Protein AF-A0A966HC58-F1 (afdb_monomer)

Mean predicted aligned error: 9.32 Å

Radius of gyration: 22.85 Å; Cα contacts (8 Å, |Δi|>4): 105; chains: 1; bounding box: 35×66×52 Å

Foldseek 3Di:
DVVVVVVVVVVVCVVPPDPPPPPVCDDVVVVVLLVVLVVQLVVCVVVVVLVSNLVSLVVNCVVPVLPLVSLQSVLVSCVVVVVNVSSLVSLVSSCVSPNDPSSQQSNLVSCVVVVVPVSNVVD

Nearest PDB structures (foldseek):
  6vfh-assembly1_A  TM=8.837E-01  e=3.277E-05  synthetic construct
  6v8e-assembly1_A  TM=9.433E-01  e=5.833E-05  synthetic construct
  6v8e-assembly2_F  TM=8.982E-01  e=4.984E-05  synthetic construct
  3upv-assembly1_A  TM=9.125E-01  e=1.353E-03  Saccharomyces cerevisiae S288C
  5wrw-assembly2_D  TM=8.892E-01  e=5.867E-03  Homo sapiens

Secondary structure (DSSP, 8-state):
-HHHHHHHHHHHHHHS-----------HHHHHHHHHHHHHHHHHHHTT-HHHHHHHHHHHHHH-TT-HHHHHHHHHHHHHTT-HHHHHHHHHHHHHHS--HHHHHHHHHHHHHTT-HHHHTT-

Solvent-accessible surface area (backbone atoms only — not comparable to full-atom values): 6657 Å² total; per-residue (Å²): 121,72,69,61,55,52,53,52,51,52,51,49,51,56,75,67,56,68,76,79,76,76,66,84,75,66,55,65,73,56,51,57,48,49,54,52,32,52,52,47,30,56,54,18,63,78,66,70,37,57,73,60,21,49,54,32,38,56,48,49,38,71,76,39,77,73,45,29,67,46,30,38,51,49,13,55,54,28,43,76,69,65,39,51,68,64,11,42,54,24,20,53,52,11,36,73,66,48,77,44,72,66,36,38,47,52,44,16,51,50,25,49,75,73,66,42,51,74,58,23,76,74,72

Structure (mmCIF, N/CA/C/O backbone):
data_AF-A0A966HC58-F1
#
_entry.id   AF-A0A966HC58-F1
#
loop_
_atom_site.group_PDB
_atom_site.id
_atom_site.type_symbol
_atom_site.label_atom_id
_atom_site.label_alt_id
_atom_site.label_comp_id
_atom_site.label_asym_id
_atom_site.label_entity_id
_atom_site.label_seq_id
_atom_site.pdbx_PDB_ins_code
_atom_site.Cartn_x
_atom_site.Cartn_y
_atom_site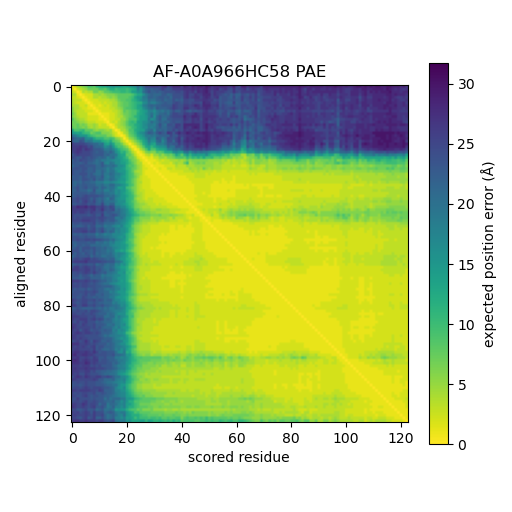.Cartn_z
_atom_site.occupancy
_atom_site.B_iso_or_equiv
_atom_site.auth_seq_id
_atom_site.auth_comp_id
_atom_site.auth_asym_id
_atom_site.auth_atom_id
_atom_site.pdbx_PDB_model_num
ATOM 1 N N . MET A 1 1 ? 19.554 -52.521 -33.654 1.00 62.41 1 MET A N 1
ATOM 2 C CA . MET A 1 1 ? 20.550 -51.426 -33.603 1.00 62.41 1 MET A CA 1
ATOM 3 C C . MET A 1 1 ? 19.944 -50.041 -33.846 1.00 62.41 1 MET A C 1
ATOM 5 O O . MET A 1 1 ? 20.305 -49.128 -33.122 1.00 62.41 1 MET A O 1
ATOM 9 N N . LEU A 1 2 ? 18.995 -49.868 -34.782 1.00 62.38 2 LEU A N 1
ATOM 10 C CA . LEU A 1 2 ? 18.409 -48.549 -35.101 1.00 62.38 2 LEU A CA 1
ATOM 11 C C . LEU A 1 2 ? 17.557 -47.928 -33.968 1.00 62.38 2 LEU A C 1
ATOM 13 O O . LEU A 1 2 ? 17.603 -46.724 -33.751 1.00 62.38 2 LEU A O 1
ATOM 17 N N . GLY A 1 3 ? 16.815 -48.747 -33.211 1.00 65.62 3 GLY A N 1
ATOM 18 C CA . GLY A 1 3 ? 15.921 -48.254 -32.149 1.00 65.62 3 GLY A CA 1
ATOM 19 C C . GLY A 1 3 ? 16.639 -47.642 -30.941 1.00 65.62 3 GLY A C 1
ATOM 20 O O . GLY A 1 3 ? 16.124 -46.714 -30.331 1.00 65.62 3 GLY A O 1
ATOM 21 N N . ILE A 1 4 ? 17.853 -48.105 -30.626 1.00 69.81 4 ILE A N 1
ATOM 22 C CA . ILE A 1 4 ? 18.632 -47.603 -29.481 1.00 69.81 4 ILE A CA 1
ATOM 23 C C . ILE A 1 4 ? 19.171 -46.194 -29.772 1.00 69.81 4 ILE A C 1
ATOM 25 O O . ILE A 1 4 ? 19.133 -45.328 -28.904 1.00 69.81 4 ILE A O 1
ATOM 29 N N . LEU A 1 5 ? 19.592 -45.932 -31.015 1.00 70.12 5 LEU A N 1
ATOM 30 C CA . LEU A 1 5 ? 20.048 -44.608 -31.453 1.00 70.12 5 LEU A CA 1
ATOM 31 C C . LEU A 1 5 ? 18.929 -43.559 -31.402 1.00 70.12 5 LEU A C 1
ATOM 33 O O . LEU A 1 5 ? 19.178 -42.419 -31.022 1.00 70.12 5 LEU A O 1
ATOM 37 N N . PHE A 1 6 ? 17.694 -43.951 -31.726 1.00 74.88 6 PHE A N 1
ATOM 38 C CA . PHE A 1 6 ? 16.536 -43.060 -31.644 1.00 74.88 6 PHE A CA 1
ATOM 39 C C . PHE A 1 6 ? 16.227 -42.658 -30.197 1.00 74.88 6 PHE A C 1
ATOM 41 O O . PHE A 1 6 ? 16.031 -41.481 -29.910 1.00 74.88 6 PHE A O 1
ATOM 48 N N . VAL A 1 7 ? 16.259 -43.619 -29.269 1.00 74.69 7 VAL A N 1
ATOM 49 C CA . VAL A 1 7 ? 16.019 -43.354 -27.843 1.00 74.69 7 VAL A CA 1
ATOM 50 C C . VAL A 1 7 ? 17.102 -42.444 -27.262 1.00 74.69 7 VAL A C 1
ATOM 52 O O . VAL A 1 7 ? 16.776 -41.498 -26.551 1.00 74.69 7 VAL A O 1
ATOM 55 N N . ILE A 1 8 ? 18.373 -42.663 -27.613 1.00 75.81 8 ILE A N 1
ATOM 56 C CA . ILE A 1 8 ? 19.474 -41.787 -27.182 1.00 75.81 8 ILE A CA 1
ATOM 57 C C . ILE A 1 8 ? 19.295 -40.373 -27.745 1.00 75.81 8 ILE A C 1
ATOM 59 O O . ILE A 1 8 ? 19.472 -39.409 -27.009 1.00 75.81 8 ILE A O 1
ATOM 63 N N . GLY A 1 9 ? 18.889 -40.237 -29.011 1.00 77.19 9 GLY A N 1
ATOM 64 C CA . GLY A 1 9 ? 18.613 -38.937 -29.625 1.00 77.19 9 GLY A CA 1
ATOM 65 C C . GLY A 1 9 ? 17.478 -38.178 -28.936 1.00 77.19 9 GLY A C 1
ATOM 66 O O . GLY A 1 9 ? 17.603 -36.982 -28.700 1.00 77.19 9 GLY A O 1
ATOM 67 N N . VAL A 1 10 ? 16.404 -38.870 -28.548 1.00 76.94 10 VAL A N 1
ATOM 68 C CA . VAL A 1 10 ? 15.275 -38.267 -27.820 1.00 76.94 10 VAL A CA 1
ATOM 69 C C . VAL A 1 10 ? 15.671 -37.881 -26.394 1.00 76.94 10 VAL A C 1
ATOM 71 O O . VAL A 1 10 ? 15.346 -36.784 -25.955 1.00 76.94 10 VAL A O 1
ATOM 74 N N . VAL A 1 11 ? 16.417 -38.730 -25.680 1.00 76.88 11 VAL A N 1
ATOM 75 C CA . VAL A 1 11 ? 16.918 -38.414 -24.328 1.00 76.88 11 VAL A CA 1
ATOM 76 C C . VAL A 1 11 ? 17.906 -37.250 -24.365 1.00 76.88 11 VAL A C 1
ATOM 78 O O . VAL A 1 11 ? 17.844 -36.376 -23.506 1.00 76.88 11 VAL A O 1
ATOM 81 N N . PHE A 1 12 ? 18.769 -37.191 -25.381 1.00 79.38 12 PHE A N 1
ATOM 82 C CA . PHE A 1 12 ? 19.656 -36.057 -25.624 1.00 79.38 12 PHE A CA 1
ATOM 83 C C . PHE A 1 12 ? 18.841 -34.789 -25.900 1.00 79.38 12 PHE A C 1
ATOM 85 O O . PHE A 1 12 ? 19.061 -33.764 -25.269 1.00 79.38 12 PHE A O 1
ATOM 92 N N . LEU A 1 13 ? 17.824 -34.862 -26.757 1.00 73.12 13 LEU A N 1
ATOM 93 C CA . LEU A 1 13 ? 16.969 -33.717 -27.055 1.00 73.12 13 LEU A CA 1
ATOM 94 C C . LEU A 1 13 ? 16.220 -33.222 -25.810 1.00 73.12 13 LEU A C 1
ATOM 96 O O . LEU A 1 13 ? 16.130 -32.020 -25.627 1.00 73.12 13 LEU A O 1
ATOM 100 N N . ILE A 1 14 ? 15.774 -34.116 -24.921 1.00 74.12 14 ILE A N 1
ATOM 101 C CA . ILE A 1 14 ? 15.133 -33.763 -23.642 1.00 74.12 14 ILE A CA 1
ATOM 102 C C . ILE A 1 14 ? 16.142 -33.183 -22.634 1.00 74.12 14 ILE A C 1
ATOM 104 O O . ILE A 1 14 ? 15.827 -32.202 -21.970 1.00 74.12 14 ILE A O 1
ATOM 108 N N . MET A 1 15 ? 17.356 -33.738 -22.525 1.00 72.50 15 MET A N 1
ATOM 109 C CA . MET A 1 15 ? 18.402 -33.217 -21.625 1.00 72.50 15 MET A CA 1
ATOM 110 C C . MET A 1 15 ? 18.917 -31.836 -22.045 1.00 72.50 15 MET A C 1
ATOM 112 O O . MET A 1 15 ? 19.293 -31.039 -21.189 1.00 72.50 15 MET A O 1
ATOM 116 N N . PHE A 1 16 ? 18.938 -31.558 -23.349 1.00 72.06 16 PHE A N 1
ATOM 117 C CA . PHE A 1 16 ? 19.348 -30.270 -23.911 1.00 72.06 16 PHE A CA 1
ATOM 118 C C . PHE A 1 16 ? 18.167 -29.330 -24.188 1.00 72.06 16 PHE A C 1
ATOM 120 O O . PHE A 1 16 ? 18.379 -28.181 -24.576 1.00 72.06 16 PHE A O 1
ATOM 127 N N . TYR A 1 17 ? 16.929 -29.776 -23.952 1.00 74.50 17 TYR A N 1
ATOM 128 C CA . TYR A 1 17 ? 15.752 -28.917 -23.960 1.00 74.50 17 TYR A CA 1
ATOM 129 C C . TYR A 1 17 ? 15.738 -28.089 -22.677 1.00 74.50 17 TYR A C 1
ATOM 131 O O . TYR A 1 17 ? 15.099 -28.427 -21.683 1.00 74.50 17 TYR A O 1
ATOM 139 N N . GLN A 1 18 ? 16.478 -26.986 -22.693 1.00 64.81 18 GLN A N 1
ATOM 140 C CA . GLN A 1 18 ? 16.268 -25.917 -21.734 1.00 64.81 18 GLN A CA 1
ATOM 141 C C . GLN A 1 18 ? 15.039 -25.140 -22.218 1.00 64.81 18 GLN A C 1
ATOM 143 O O . GLN A 1 18 ? 15.125 -24.512 -23.278 1.00 64.81 18 GLN A O 1
ATOM 148 N N . PRO A 1 19 ? 13.883 -25.186 -21.521 1.00 55.00 19 PRO A N 1
ATOM 149 C CA . PRO A 1 19 ? 12.824 -24.238 -21.824 1.00 55.00 19 PRO A CA 1
ATOM 150 C C . PRO A 1 19 ? 13.453 -22.857 -21.680 1.00 55.00 19 PRO A C 1
ATOM 152 O O . PRO A 1 19 ? 14.099 -22.590 -20.665 1.00 55.00 19 PRO A O 1
ATOM 155 N N . ALA A 1 20 ? 13.342 -22.026 -22.717 1.00 49.66 20 ALA A N 1
ATOM 156 C CA . ALA A 1 20 ? 13.788 -20.647 -22.641 1.00 49.66 20 ALA A CA 1
ATOM 157 C C . ALA A 1 20 ? 13.161 -20.059 -21.377 1.00 49.66 20 ALA A C 1
ATOM 159 O O . ALA A 1 20 ? 11.937 -19.940 -21.298 1.00 49.66 20 ALA A O 1
ATOM 160 N N . GLN A 1 21 ? 13.980 -19.793 -20.358 1.00 46.31 21 GLN A N 1
ATOM 161 C CA . GLN A 1 21 ? 13.510 -19.032 -19.221 1.00 46.31 21 GLN A CA 1
ATOM 162 C C . GLN A 1 21 ? 13.165 -17.674 -19.805 1.00 46.31 21 GLN A C 1
ATOM 164 O O . GLN A 1 21 ? 14.047 -16.915 -20.204 1.00 46.31 21 GLN A O 1
ATOM 169 N N . THR A 1 22 ? 11.874 -17.405 -19.950 1.00 47.50 22 THR A N 1
ATOM 170 C CA . THR A 1 22 ? 11.389 -16.047 -20.114 1.00 47.50 22 THR A CA 1
ATOM 171 C C . THR A 1 22 ? 11.622 -15.377 -18.767 1.00 47.50 22 THR A C 1
ATOM 173 O O . THR A 1 22 ? 10.704 -15.237 -17.967 1.00 47.50 22 THR A O 1
ATOM 176 N N . GLU A 1 23 ? 12.882 -15.046 -18.467 1.00 52.22 23 GLU A N 1
ATOM 177 C CA . GLU A 1 23 ? 13.157 -13.891 -17.628 1.00 52.22 23 GLU A CA 1
ATOM 178 C C . GLU A 1 23 ? 12.348 -12.770 -18.268 1.00 52.22 23 GLU A C 1
ATOM 180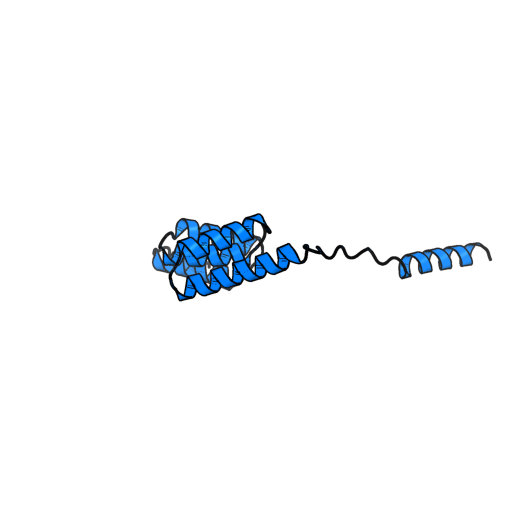 O O . GLU A 1 23 ? 12.575 -12.438 -19.438 1.00 52.22 23 GLU A O 1
ATOM 185 N N . ASP A 1 24 ? 11.351 -12.263 -17.546 1.00 57.91 24 ASP A N 1
ATOM 186 C CA . ASP A 1 24 ? 10.677 -11.015 -17.874 1.00 57.91 24 ASP A CA 1
ATOM 187 C C . ASP A 1 24 ? 11.749 -9.922 -17.857 1.00 57.91 24 ASP A C 1
ATOM 189 O O . ASP A 1 24 ? 11.966 -9.228 -16.866 1.00 57.91 24 ASP A O 1
ATOM 193 N N . ASN A 1 25 ? 12.506 -9.831 -18.949 1.00 62.12 25 ASN A N 1
ATOM 194 C CA . ASN A 1 25 ? 13.620 -8.921 -19.117 1.00 62.12 25 ASN A CA 1
ATOM 195 C C . ASN A 1 25 ? 13.028 -7.540 -19.377 1.00 62.12 25 ASN A C 1
ATOM 197 O O . ASN A 1 25 ? 12.959 -7.057 -20.511 1.00 62.12 25 ASN A O 1
ATOM 201 N N . ILE A 1 26 ? 12.542 -6.927 -18.296 1.00 73.81 26 ILE A N 1
ATOM 202 C CA . ILE A 1 26 ? 12.112 -5.539 -18.266 1.00 73.81 26 ILE A CA 1
ATOM 203 C C . ILE A 1 26 ? 13.280 -4.713 -18.825 1.00 73.81 26 ILE A C 1
ATOM 205 O O . ILE A 1 26 ? 14.397 -4.809 -18.312 1.00 73.81 26 ILE A O 1
ATOM 209 N N . PRO A 1 27 ? 13.065 -3.900 -19.876 1.00 86.81 27 PRO A N 1
ATOM 210 C CA . PRO A 1 27 ? 14.119 -3.071 -20.441 1.00 86.81 27 PRO A CA 1
ATOM 211 C C . PRO A 1 27 ? 14.836 -2.268 -19.352 1.00 86.81 27 PRO A C 1
ATOM 213 O O . PRO A 1 27 ? 14.169 -1.654 -18.520 1.00 86.81 27 PRO A O 1
ATOM 216 N N . GLN A 1 28 ? 16.171 -2.197 -19.395 1.00 87.31 28 GLN A N 1
ATOM 217 C CA . GLN A 1 28 ? 16.989 -1.525 -18.370 1.00 87.31 28 GLN A CA 1
ATOM 218 C C . GLN A 1 28 ? 16.456 -0.133 -17.996 1.00 87.31 28 GLN A C 1
ATOM 220 O O . GLN A 1 28 ? 16.309 0.197 -16.828 1.00 87.31 28 GLN A O 1
ATOM 225 N N . LYS A 1 29 ? 16.047 0.655 -18.997 1.00 85.25 29 LYS A N 1
ATOM 226 C CA . LYS A 1 29 ? 15.466 1.991 -18.799 1.00 85.25 29 LYS A CA 1
ATOM 227 C C . LYS A 1 29 ? 14.198 1.991 -17.930 1.00 85.25 29 LYS A C 1
ATOM 229 O O . LYS A 1 29 ? 13.923 2.977 -17.250 1.00 85.25 29 LYS A O 1
ATOM 234 N N . ILE A 1 30 ? 13.386 0.938 -18.004 1.00 89.06 30 ILE A N 1
ATOM 235 C CA . ILE A 1 30 ? 12.195 0.767 -17.164 1.00 89.06 30 ILE A CA 1
ATOM 236 C C . ILE A 1 30 ? 12.613 0.358 -15.748 1.00 89.06 30 ILE A C 1
ATOM 238 O O . ILE A 1 30 ? 12.069 0.927 -14.807 1.00 89.06 30 ILE A O 1
ATOM 242 N N . SER A 1 31 ? 13.607 -0.526 -15.596 1.00 88.69 31 SER A N 1
ATOM 243 C CA . SER A 1 31 ? 14.187 -0.864 -14.284 1.00 88.69 31 SER A CA 1
ATOM 244 C C . SER A 1 31 ? 14.731 0.380 -13.576 1.00 88.69 31 SER A C 1
ATOM 246 O O . SER A 1 31 ? 14.287 0.704 -12.479 1.00 88.69 31 SER A O 1
ATOM 248 N N . ASP A 1 32 ? 15.578 1.164 -14.251 1.00 92.12 32 ASP A N 1
ATOM 249 C CA . ASP A 1 32 ? 16.147 2.399 -13.696 1.00 92.12 32 ASP A CA 1
ATOM 250 C C . ASP A 1 32 ? 15.042 3.389 -13.282 1.00 92.12 32 ASP A C 1
ATOM 252 O O . ASP A 1 32 ? 15.133 4.094 -12.274 1.00 92.12 32 ASP A O 1
ATOM 256 N N . ARG A 1 33 ? 13.961 3.454 -14.071 1.00 94.56 33 ARG A N 1
ATOM 257 C CA . ARG A 1 33 ? 12.803 4.299 -13.767 1.00 94.56 33 ARG A CA 1
ATOM 258 C C . ARG A 1 33 ? 12.023 3.786 -12.556 1.00 94.56 33 ARG A C 1
ATOM 260 O O . ARG A 1 33 ? 11.549 4.608 -11.774 1.00 94.56 33 ARG A O 1
ATOM 267 N N . LEU A 1 34 ? 11.858 2.474 -12.406 1.00 95.56 34 LEU A N 1
ATOM 268 C CA . LEU A 1 34 ? 11.225 1.871 -11.232 1.00 95.56 34 LEU A CA 1
ATOM 269 C C . LEU A 1 34 ? 12.031 2.176 -9.968 1.00 95.56 34 LEU A C 1
ATOM 271 O O . LEU A 1 34 ? 11.445 2.620 -8.982 1.00 95.56 34 LEU A O 1
ATOM 275 N N . ASP A 1 35 ? 13.357 2.059 -10.022 1.00 95.38 35 ASP A N 1
ATOM 276 C CA . ASP A 1 35 ? 14.241 2.395 -8.899 1.00 95.38 35 ASP A CA 1
ATOM 277 C C . ASP A 1 35 ? 14.091 3.864 -8.482 1.00 95.38 35 ASP A C 1
ATOM 279 O O . ASP A 1 35 ? 13.954 4.190 -7.298 1.00 95.38 35 ASP A O 1
ATOM 283 N N . GLN A 1 36 ? 14.028 4.772 -9.461 1.00 97.06 36 GLN A N 1
ATOM 284 C CA . GLN A 1 36 ? 13.755 6.188 -9.205 1.00 97.06 36 GLN A CA 1
ATOM 285 C C . GLN A 1 36 ? 12.384 6.411 -8.556 1.00 97.06 36 GLN A C 1
ATOM 287 O O . GLN A 1 36 ? 12.267 7.218 -7.632 1.00 97.06 36 GLN A O 1
ATOM 292 N N . LEU A 1 37 ? 11.340 5.714 -9.015 1.00 98.12 37 LEU A N 1
ATOM 293 C CA . LEU A 1 37 ? 10.000 5.824 -8.437 1.00 98.12 37 LEU A CA 1
ATOM 294 C C . LEU A 1 37 ? 9.982 5.337 -6.987 1.00 98.12 37 LEU A C 1
ATOM 296 O O . LEU A 1 37 ? 9.450 6.039 -6.127 1.00 98.12 37 LEU A O 1
ATOM 300 N N . TRP A 1 38 ? 10.614 4.201 -6.690 1.00 97.69 38 TRP A N 1
ATOM 301 C CA . TRP A 1 38 ? 10.726 3.689 -5.323 1.00 97.69 38 TRP A CA 1
ATOM 302 C C . TRP A 1 38 ? 11.521 4.622 -4.407 1.00 97.69 38 TRP A C 1
ATOM 304 O O . TRP A 1 38 ? 11.111 4.855 -3.267 1.00 97.69 38 TRP A O 1
ATOM 314 N N . SER A 1 39 ? 12.590 5.235 -4.917 1.00 97.31 39 SER A N 1
ATOM 315 C CA . SER A 1 39 ? 13.334 6.274 -4.199 1.00 97.31 39 SER A CA 1
ATOM 316 C C . SER A 1 39 ? 12.444 7.479 -3.857 1.00 97.31 39 SER A C 1
ATOM 318 O O . SER A 1 39 ? 12.395 7.916 -2.704 1.00 97.31 39 SER A O 1
ATOM 320 N N . ILE A 1 40 ? 11.640 7.956 -4.818 1.00 97.06 40 ILE A N 1
ATOM 321 C CA . ILE A 1 40 ? 10.674 9.044 -4.593 1.00 97.06 40 ILE A CA 1
ATOM 322 C C . ILE A 1 40 ? 9.638 8.658 -3.537 1.00 97.06 40 ILE A C 1
ATOM 324 O O . ILE A 1 40 ? 9.287 9.497 -2.704 1.00 97.06 40 ILE A O 1
ATOM 328 N N . VAL A 1 41 ? 9.129 7.425 -3.566 1.00 97.12 41 VAL A N 1
ATOM 329 C CA . VAL A 1 41 ? 8.182 6.927 -2.560 1.00 97.12 41 VAL A CA 1
ATOM 330 C C . VAL A 1 41 ? 8.815 7.013 -1.172 1.00 97.12 41 VAL A C 1
ATOM 332 O O . VAL A 1 41 ? 8.239 7.643 -0.284 1.00 97.12 41 VAL A O 1
ATOM 335 N N . GLN A 1 42 ? 10.019 6.464 -1.000 1.00 94.94 42 GLN A N 1
ATOM 336 C CA . GLN A 1 42 ? 10.725 6.447 0.282 1.00 94.94 42 GLN A CA 1
ATOM 337 C C . GLN A 1 42 ? 10.990 7.864 0.825 1.00 94.94 42 GLN A C 1
ATOM 339 O O . GLN A 1 42 ? 10.696 8.144 1.988 1.00 94.94 42 GLN A O 1
ATOM 344 N N . GLU A 1 43 ? 11.483 8.781 -0.014 1.00 95.94 43 GLU A N 1
ATOM 345 C CA . GLU A 1 43 ? 11.707 10.190 0.350 1.00 95.94 43 GLU A CA 1
ATOM 346 C C . GLU A 1 43 ? 10.392 10.916 0.688 1.00 95.94 43 GLU A C 1
ATOM 348 O O . GLU A 1 43 ? 10.305 11.730 1.611 1.00 95.94 43 GLU A O 1
ATOM 353 N N . SER A 1 44 ? 9.325 10.629 -0.056 1.00 94.81 44 SER A N 1
ATOM 354 C CA . SER A 1 44 ? 8.031 11.281 0.156 1.00 94.81 44 SER A CA 1
ATOM 355 C C . SER A 1 44 ? 7.400 10.863 1.487 1.00 94.81 44 SER A C 1
ATOM 357 O O . SER A 1 44 ? 6.782 11.700 2.147 1.00 94.81 44 SER A O 1
ATOM 359 N N . PHE A 1 45 ? 7.600 9.613 1.922 1.00 90.75 45 PHE A N 1
ATOM 360 C CA . PHE A 1 45 ? 7.184 9.153 3.250 1.00 90.75 45 PHE A CA 1
ATOM 361 C C . PHE A 1 45 ? 7.974 9.823 4.381 1.00 90.75 45 PHE A C 1
ATOM 363 O O . PHE A 1 45 ? 7.368 10.187 5.387 1.00 90.75 45 PHE A O 1
ATOM 370 N N . SER A 1 46 ? 9.288 10.033 4.229 1.00 90.31 46 SER A N 1
ATOM 371 C CA . SER A 1 46 ? 10.099 10.706 5.260 1.00 90.31 46 SER A CA 1
ATOM 372 C C . SER A 1 46 ? 9.815 12.208 5.364 1.00 90.31 46 SER A C 1
ATOM 374 O O . SER A 1 46 ? 9.986 12.801 6.426 1.00 90.31 46 SER A O 1
ATOM 376 N N . THR A 1 47 ? 9.335 12.822 4.279 1.00 92.00 47 THR A N 1
ATOM 377 C CA . THR A 1 47 ? 9.035 14.262 4.204 1.00 92.00 47 THR A CA 1
ATOM 378 C C . THR A 1 47 ? 7.542 14.598 4.309 1.00 92.00 47 THR A C 1
ATOM 380 O O . THR A 1 47 ? 7.169 15.754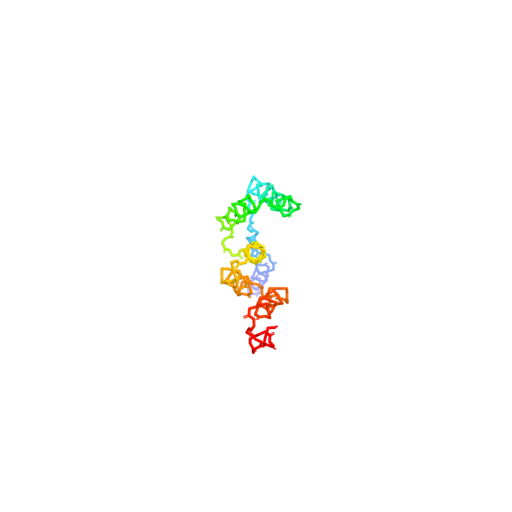 4.112 1.00 92.00 47 THR A O 1
ATOM 383 N N . ASN A 1 48 ? 6.680 13.619 4.618 1.00 90.06 48 ASN A N 1
ATOM 384 C CA . ASN A 1 48 ? 5.213 13.753 4.672 1.00 90.06 48 ASN A CA 1
ATOM 385 C C . ASN A 1 48 ? 4.573 14.320 3.381 1.00 90.06 48 ASN A C 1
ATOM 387 O O . ASN A 1 48 ? 3.493 14.912 3.409 1.00 90.06 48 ASN A O 1
ATOM 391 N N . LYS A 1 49 ? 5.212 14.139 2.217 1.00 92.38 49 LYS A N 1
ATOM 392 C CA . LYS A 1 49 ? 4.715 14.606 0.910 1.00 92.38 49 LYS A CA 1
ATOM 393 C C . LYS A 1 49 ? 3.791 13.566 0.270 1.00 92.38 49 LYS A C 1
ATOM 395 O O . LYS A 1 49 ? 4.120 12.970 -0.756 1.00 92.38 49 LYS A O 1
ATOM 400 N N . TYR A 1 50 ? 2.619 13.358 0.864 1.00 92.06 50 TYR A N 1
ATOM 401 C CA . TYR A 1 50 ? 1.741 12.235 0.517 1.00 92.06 50 TYR A CA 1
ATOM 402 C C . TYR A 1 50 ? 1.275 12.203 -0.945 1.00 92.06 50 TYR A C 1
ATOM 404 O O . TYR A 1 50 ? 1.385 11.164 -1.587 1.00 92.06 50 TYR A O 1
ATOM 412 N N . LEU A 1 51 ? 0.896 13.344 -1.530 1.00 95.12 51 LEU A N 1
ATOM 413 C CA . LEU A 1 51 ? 0.488 13.406 -2.943 1.00 95.12 51 LEU A CA 1
ATOM 414 C C . LEU A 1 51 ? 1.604 12.966 -3.910 1.00 95.12 51 LEU A C 1
ATOM 416 O O . LEU A 1 51 ? 1.339 12.416 -4.980 1.00 95.12 51 LEU A O 1
ATOM 420 N N . ARG A 1 52 ? 2.872 13.226 -3.562 1.00 96.62 52 ARG A N 1
ATOM 421 C CA . ARG A 1 52 ? 4.017 12.807 -4.383 1.00 96.62 52 ARG A CA 1
ATOM 422 C C . ARG A 1 52 ? 4.236 11.297 -4.282 1.00 96.62 52 ARG A C 1
ATOM 424 O O . ARG A 1 52 ? 4.469 10.671 -5.314 1.00 96.62 52 ARG A O 1
ATOM 431 N N . ALA A 1 53 ? 4.108 10.731 -3.079 1.00 97.44 53 ALA A N 1
ATOM 432 C CA . ALA A 1 53 ? 4.161 9.285 -2.862 1.00 97.44 53 ALA A CA 1
ATOM 433 C C . ALA A 1 53 ? 3.052 8.568 -3.644 1.00 97.44 53 ALA A C 1
ATOM 435 O O . ALA A 1 53 ? 3.338 7.631 -4.381 1.00 97.44 53 ALA A O 1
ATOM 436 N N . GLU A 1 54 ? 1.814 9.057 -3.547 1.00 97.81 54 GLU A N 1
ATOM 437 C CA . GLU A 1 54 ? 0.657 8.487 -4.242 1.00 97.81 54 GLU A CA 1
ATOM 438 C C . GLU A 1 54 ? 0.877 8.444 -5.757 1.00 97.81 54 GLU A C 1
ATOM 440 O O . GLU A 1 54 ? 0.764 7.390 -6.376 1.00 97.81 54 GLU A O 1
ATOM 445 N N . LYS A 1 55 ? 1.287 9.567 -6.362 1.00 98.25 55 LYS A N 1
ATOM 446 C CA . LYS A 1 55 ? 1.570 9.627 -7.805 1.00 98.25 55 LYS A CA 1
ATOM 447 C C . LYS A 1 55 ? 2.670 8.657 -8.232 1.00 98.25 55 LYS A C 1
ATOM 449 O O . LYS A 1 55 ? 2.571 8.068 -9.309 1.00 98.25 55 LYS A O 1
ATOM 454 N N . ALA A 1 56 ? 3.718 8.502 -7.422 1.00 98.19 56 ALA A N 1
ATOM 455 C CA . ALA A 1 56 ? 4.796 7.564 -7.709 1.00 98.19 56 ALA A CA 1
ATOM 456 C C . ALA A 1 56 ? 4.307 6.108 -7.626 1.00 98.19 56 ALA A C 1
ATOM 458 O O . ALA A 1 56 ? 4.545 5.344 -8.558 1.00 98.19 56 ALA A O 1
ATOM 459 N N . LEU A 1 57 ? 3.542 5.757 -6.589 1.00 98.56 57 LEU A N 1
ATOM 460 C CA . LEU A 1 57 ? 2.951 4.426 -6.413 1.00 98.56 57 LEU A CA 1
ATOM 461 C C . LEU A 1 57 ? 1.965 4.071 -7.529 1.00 98.56 57 LEU A C 1
ATOM 463 O O . LEU A 1 57 ? 2.062 2.997 -8.112 1.00 98.56 57 LEU A O 1
ATOM 467 N N . LEU A 1 58 ? 1.083 4.997 -7.910 1.00 98.44 58 LEU A N 1
ATOM 468 C CA . LEU A 1 58 ? 0.183 4.809 -9.051 1.00 98.44 58 LEU A CA 1
ATOM 469 C C . LEU A 1 58 ? 0.947 4.663 -10.374 1.00 98.44 58 LEU A C 1
ATOM 471 O O . LEU A 1 58 ? 0.479 3.993 -11.287 1.00 98.44 58 LEU A O 1
ATOM 475 N N . THR A 1 59 ? 2.125 5.279 -10.501 1.00 98.12 59 THR A N 1
ATOM 476 C CA . THR A 1 59 ? 2.981 5.089 -11.681 1.00 98.12 59 THR A CA 1
ATOM 477 C C . THR A 1 59 ? 3.642 3.713 -11.676 1.00 98.12 59 THR A C 1
ATOM 479 O O . THR A 1 59 ? 3.706 3.093 -12.732 1.00 98.12 59 THR A O 1
ATOM 482 N N . ILE A 1 60 ? 4.082 3.216 -10.515 1.00 98.12 60 ILE A N 1
ATOM 483 C CA . ILE A 1 60 ? 4.581 1.840 -10.362 1.00 98.12 60 ILE A CA 1
ATOM 484 C C . ILE A 1 60 ? 3.483 0.849 -10.759 1.00 98.12 60 ILE A C 1
ATOM 486 O O . ILE A 1 60 ? 3.729 -0.008 -11.597 1.00 98.12 60 ILE A O 1
ATOM 490 N N . LEU A 1 61 ? 2.252 1.047 -10.279 1.00 97.62 61 LEU A N 1
ATOM 491 C CA . LEU A 1 61 ? 1.105 0.194 -10.617 1.00 97.62 61 LEU A CA 1
ATOM 492 C C . LEU A 1 61 ? 0.681 0.252 -12.092 1.00 97.62 61 LEU A C 1
ATOM 494 O O . LEU A 1 61 ? 0.020 -0.653 -12.581 1.00 97.62 61 LEU A O 1
ATOM 498 N N . ARG A 1 62 ? 1.060 1.298 -12.834 1.00 97.12 62 ARG A N 1
ATOM 499 C CA . ARG A 1 62 ? 0.877 1.337 -14.298 1.00 97.12 62 ARG A CA 1
ATOM 500 C C . ARG A 1 62 ? 1.927 0.528 -15.053 1.00 97.12 62 ARG A C 1
ATOM 502 O O . ARG A 1 62 ? 1.710 0.222 -16.220 1.00 97.12 62 ARG A O 1
ATOM 509 N N . ILE A 1 63 ? 3.083 0.286 -14.437 1.00 94.94 63 ILE A N 1
ATOM 510 C CA . ILE A 1 63 ? 4.162 -0.532 -15.004 1.00 94.94 63 ILE A CA 1
ATOM 511 C C . ILE A 1 63 ? 3.931 -1.998 -14.632 1.00 94.94 63 ILE A C 1
ATOM 513 O O . ILE A 1 63 ? 4.061 -2.866 -15.487 1.00 94.94 63 ILE A O 1
ATOM 517 N N . ASP A 1 64 ? 3.560 -2.245 -13.377 1.00 95.06 64 ASP A N 1
ATOM 518 C CA . ASP A 1 64 ? 3.239 -3.554 -12.821 1.00 95.06 64 ASP A CA 1
ATOM 519 C C . ASP A 1 64 ? 1.948 -3.455 -11.996 1.00 95.06 64 ASP A C 1
ATOM 521 O O . ASP A 1 64 ? 1.953 -3.068 -10.826 1.00 95.06 64 ASP A O 1
ATOM 525 N N . GLU A 1 65 ? 0.826 -3.808 -12.623 1.00 96.62 65 GLU A N 1
ATOM 526 C CA . GLU A 1 65 ? -0.506 -3.764 -12.007 1.00 96.62 65 GLU A CA 1
ATOM 527 C C . GLU A 1 65 ? -0.696 -4.802 -10.893 1.00 96.62 65 GLU A C 1
ATOM 529 O O . GLU A 1 65 ? -1.657 -4.720 -10.133 1.00 96.62 65 GLU A O 1
ATOM 534 N N . ARG A 1 66 ? 0.214 -5.776 -10.771 1.00 96.94 66 ARG A N 1
ATOM 535 C CA . ARG A 1 66 ? 0.164 -6.848 -9.769 1.00 96.94 66 ARG A CA 1
ATOM 536 C C . ARG A 1 66 ? 1.191 -6.642 -8.656 1.00 96.94 66 ARG A C 1
ATOM 538 O O . ARG A 1 66 ? 1.485 -7.577 -7.910 1.00 96.94 66 ARG A O 1
ATOM 545 N N . ASN A 1 67 ? 1.702 -5.422 -8.497 1.00 97.00 67 ASN A N 1
ATOM 546 C CA . ASN A 1 67 ? 2.708 -5.116 -7.491 1.00 97.00 67 ASN A CA 1
ATOM 547 C C . ASN A 1 67 ? 2.112 -5.052 -6.070 1.00 97.00 67 ASN A C 1
ATOM 549 O O . ASN A 1 67 ? 1.637 -4.003 -5.619 1.00 97.00 67 ASN A O 1
ATOM 553 N N . SER A 1 68 ? 2.182 -6.166 -5.336 1.00 97.56 68 SER A N 1
ATOM 554 C CA . SER A 1 68 ? 1.719 -6.294 -3.941 1.00 97.56 68 SER A CA 1
ATOM 555 C C . SER A 1 68 ? 2.282 -5.189 -3.034 1.00 97.56 68 SER A C 1
ATOM 557 O O . SER A 1 68 ? 1.565 -4.566 -2.245 1.00 97.56 68 SER A O 1
ATOM 559 N N . THR A 1 69 ? 3.572 -4.882 -3.193 1.00 96.81 69 THR A N 1
ATOM 560 C CA . THR A 1 69 ? 4.284 -3.891 -2.384 1.00 96.81 69 THR A CA 1
ATOM 561 C C . THR A 1 69 ? 3.750 -2.480 -2.625 1.00 96.81 69 THR A C 1
ATOM 563 O O . THR A 1 69 ? 3.582 -1.722 -1.666 1.00 96.81 69 THR A O 1
ATOM 566 N N . ALA A 1 70 ? 3.448 -2.110 -3.872 1.00 98.00 70 ALA A N 1
ATOM 567 C CA . ALA A 1 70 ? 2.906 -0.793 -4.194 1.00 98.00 70 ALA A CA 1
ATOM 568 C C . ALA A 1 70 ? 1.508 -0.595 -3.593 1.00 98.00 70 ALA A C 1
ATOM 570 O O . ALA A 1 70 ? 1.256 0.448 -2.983 1.00 98.00 70 ALA A O 1
ATOM 571 N N . TYR A 1 71 ? 0.643 -1.612 -3.663 1.00 98.50 71 TYR A N 1
ATOM 572 C CA . TYR A 1 71 ? -0.654 -1.594 -2.982 1.00 98.50 71 TYR A CA 1
ATOM 573 C C . TYR A 1 71 ? -0.506 -1.473 -1.463 1.00 98.50 71 TYR A C 1
ATOM 575 O O . TYR A 1 71 ? -1.123 -0.600 -0.856 1.00 98.50 71 TYR A O 1
ATOM 583 N N . ASN A 1 72 ? 0.383 -2.250 -0.837 1.00 98.06 72 ASN A N 1
ATOM 584 C CA . ASN A 1 72 ? 0.621 -2.149 0.605 1.00 98.06 72 ASN A CA 1
ATOM 585 C C . ASN A 1 72 ? 1.115 -0.743 1.012 1.00 98.06 72 ASN A C 1
ATOM 587 O O . ASN A 1 72 ? 0.700 -0.189 2.030 1.00 98.06 72 ASN A O 1
ATOM 591 N N . ARG A 1 73 ? 1.972 -0.114 0.199 1.00 97.75 73 ARG A N 1
ATOM 592 C CA . ARG A 1 73 ? 2.439 1.263 0.437 1.00 97.75 73 ARG A CA 1
ATOM 593 C C . ARG A 1 73 ? 1.325 2.299 0.251 1.00 97.75 73 ARG A C 1
ATOM 595 O O . ARG A 1 73 ? 1.266 3.227 1.056 1.00 97.75 73 ARG A O 1
ATOM 602 N N . LEU A 1 74 ? 0.440 2.145 -0.740 1.00 98.25 74 LEU A N 1
ATOM 603 C CA . LEU A 1 74 ? -0.755 2.992 -0.884 1.00 98.25 74 LEU A CA 1
ATOM 604 C C . LEU A 1 74 ? -1.693 2.839 0.314 1.00 98.25 74 LEU A C 1
ATOM 606 O O . LEU A 1 74 ? -2.144 3.843 0.857 1.00 98.25 74 LEU A O 1
ATOM 610 N N . GLY A 1 75 ? -1.895 1.613 0.801 1.00 98.00 75 GLY A N 1
ATOM 611 C CA . GLY A 1 75 ? -2.687 1.356 2.002 1.00 98.00 75 GLY A CA 1
ATOM 612 C C . GLY A 1 75 ? -2.157 2.115 3.220 1.00 98.00 75 GLY A C 1
ATOM 613 O O . GLY A 1 75 ? -2.898 2.843 3.880 1.00 98.00 75 GLY A O 1
ATOM 614 N N . ILE A 1 76 ? -0.843 2.049 3.471 1.00 96.69 76 ILE A N 1
ATOM 615 C CA . ILE A 1 76 ? -0.192 2.810 4.556 1.00 96.69 76 ILE A CA 1
ATOM 616 C C . ILE A 1 76 ? -0.392 4.320 4.365 1.00 96.69 76 ILE A C 1
ATOM 618 O O . ILE A 1 76 ? -0.619 5.052 5.332 1.00 96.69 76 ILE A O 1
ATOM 622 N N . LEU A 1 77 ? -0.288 4.801 3.127 1.00 97.06 77 LEU A N 1
ATOM 623 C CA . LEU A 1 77 ? -0.452 6.210 2.792 1.00 97.06 77 LEU A CA 1
ATOM 624 C C . LEU A 1 77 ? -1.878 6.709 3.065 1.00 97.06 77 LEU A C 1
ATOM 626 O O . LEU A 1 77 ? -2.048 7.786 3.639 1.00 97.06 77 LEU A O 1
ATOM 630 N N . TYR A 1 78 ? -2.894 5.941 2.678 1.00 97.88 78 TYR A N 1
ATOM 631 C CA . TYR A 1 78 ? -4.296 6.273 2.926 1.00 97.88 78 TYR A CA 1
ATOM 632 C C . TYR A 1 78 ? -4.660 6.151 4.406 1.00 97.88 78 TYR A C 1
ATOM 634 O O . TYR A 1 78 ? -5.328 7.038 4.939 1.00 97.88 78 TYR A O 1
ATOM 642 N N . ALA A 1 79 ? -4.120 5.156 5.116 1.00 96.69 79 ALA A N 1
ATOM 643 C CA . ALA A 1 79 ? -4.292 5.024 6.561 1.00 96.69 79 ALA A CA 1
ATOM 644 C C . ALA A 1 79 ? -3.754 6.256 7.310 1.00 96.69 79 ALA A C 1
ATOM 646 O O . ALA A 1 79 ? -4.441 6.821 8.157 1.00 96.69 79 ALA A O 1
ATOM 647 N N . LYS A 1 80 ? -2.568 6.762 6.932 1.00 93.75 80 LYS A N 1
ATOM 648 C CA . LYS A 1 80 ? -2.003 8.010 7.489 1.00 93.75 80 LYS A CA 1
ATOM 649 C C . LYS A 1 80 ? -2.878 9.240 7.239 1.00 93.75 80 LYS A C 1
ATOM 651 O O . LYS A 1 80 ? -2.841 10.181 8.027 1.00 93.75 80 LYS A O 1
ATOM 656 N N . GLN A 1 81 ? -3.648 9.237 6.156 1.00 94.44 81 GLN A N 1
ATOM 657 C CA . GLN A 1 81 ? -4.607 10.289 5.814 1.00 94.44 81 GLN A CA 1
ATOM 658 C C . GLN A 1 81 ? -6.000 10.042 6.418 1.00 94.44 81 GLN A C 1
ATOM 660 O O . GLN A 1 81 ? -6.913 10.825 6.169 1.00 94.44 81 GLN A O 1
ATOM 665 N N . LYS A 1 82 ? -6.168 8.977 7.217 1.00 95.44 82 LYS A N 1
ATOM 666 C CA . LYS A 1 82 ? -7.447 8.503 7.773 1.00 95.44 82 LYS A CA 1
ATOM 667 C C . LYS A 1 82 ? -8.492 8.118 6.719 1.00 95.44 82 LYS A C 1
ATOM 669 O O . LYS A 1 82 ? -9.676 7.996 7.027 1.00 95.44 82 LYS A O 1
ATOM 674 N N . ALA A 1 83 ? -8.060 7.867 5.485 1.00 97.50 83 ALA A N 1
ATOM 675 C CA . ALA A 1 83 ? -8.877 7.285 4.425 1.00 97.50 83 ALA A CA 1
ATOM 676 C C . ALA A 1 83 ? -8.929 5.756 4.605 1.00 97.50 83 ALA A C 1
ATOM 678 O O . ALA A 1 83 ? -8.376 4.987 3.824 1.00 97.50 83 ALA A O 1
ATOM 679 N N . PHE A 1 84 ? -9.544 5.309 5.704 1.00 97.75 84 PHE A N 1
ATOM 680 C CA . PHE A 1 84 ? -9.470 3.917 6.160 1.00 97.75 84 PHE A CA 1
ATOM 681 C C . PHE A 1 84 ? -10.082 2.909 5.189 1.00 97.75 84 PHE A C 1
ATOM 683 O O . PHE A 1 84 ? -9.558 1.810 5.048 1.00 97.75 84 PHE A O 1
ATOM 690 N N . LYS A 1 85 ? -11.163 3.282 4.497 1.00 97.44 85 LYS A N 1
ATOM 691 C CA . LYS A 1 85 ? -11.802 2.410 3.507 1.00 97.44 85 LYS A CA 1
ATOM 692 C C . LYS A 1 85 ? -10.858 2.113 2.338 1.00 97.44 85 LYS A C 1
ATOM 694 O O . LYS A 1 85 ? -10.625 0.949 2.034 1.00 97.44 85 LYS A O 1
ATOM 699 N N . ASP A 1 86 ? -10.275 3.159 1.756 1.00 98.12 86 ASP A N 1
ATOM 700 C CA . ASP A 1 86 ? -9.343 3.037 0.629 1.00 98.12 86 ASP A CA 1
ATOM 701 C C . ASP A 1 86 ? -8.056 2.314 1.058 1.00 98.12 86 ASP A C 1
ATOM 703 O O . ASP A 1 86 ? -7.469 1.542 0.300 1.00 98.12 86 ASP A O 1
ATOM 707 N N . ALA A 1 87 ? -7.633 2.520 2.311 1.00 98.44 87 ALA A N 1
ATOM 708 C CA . ALA A 1 87 ? -6.503 1.811 2.891 1.00 98.44 87 ALA A CA 1
ATOM 709 C C . ALA A 1 87 ? -6.748 0.299 2.994 1.00 98.44 87 ALA A C 1
ATOM 711 O O . ALA A 1 87 ? -5.890 -0.477 2.573 1.00 98.44 87 ALA A O 1
ATOM 712 N N . ILE A 1 88 ? -7.907 -0.111 3.524 1.00 97.94 88 ILE A N 1
ATOM 713 C CA . ILE A 1 88 ? -8.297 -1.524 3.626 1.00 97.94 88 ILE A CA 1
ATOM 714 C C . ILE A 1 88 ? -8.354 -2.157 2.236 1.00 97.94 88 ILE A C 1
ATOM 716 O O . ILE A 1 88 ? -7.750 -3.206 2.047 1.00 97.94 88 ILE A O 1
ATOM 720 N N . GLU A 1 89 ? -8.982 -1.501 1.257 1.00 98.12 89 GLU A N 1
AT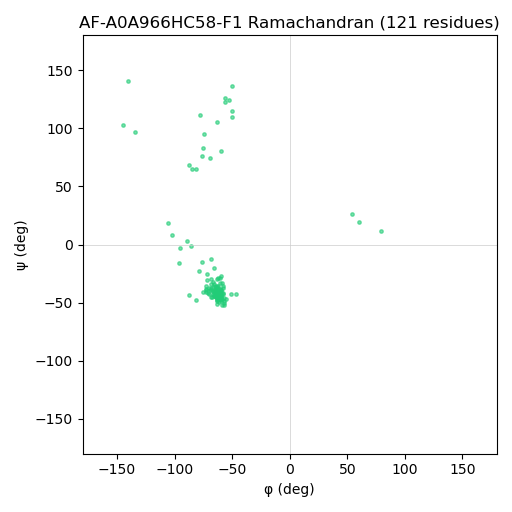OM 721 C CA . GLU A 1 89 ? -9.053 -2.010 -0.119 1.00 98.12 89 GLU A CA 1
ATOM 722 C C . GLU A 1 89 ? -7.651 -2.259 -0.699 1.00 98.12 89 GLU A C 1
ATOM 724 O O . GLU A 1 89 ? -7.367 -3.333 -1.228 1.00 98.12 89 GLU A O 1
ATOM 729 N N . CYS A 1 90 ? -6.725 -1.312 -0.518 1.00 98.44 90 CYS A N 1
ATOM 730 C CA . CYS A 1 90 ? -5.339 -1.489 -0.950 1.00 98.44 90 CYS A CA 1
ATOM 731 C C . CYS A 1 90 ? -4.649 -2.671 -0.249 1.00 98.44 90 CYS A C 1
ATOM 733 O O . CYS A 1 90 ? -3.920 -3.429 -0.891 1.00 98.44 90 CYS A O 1
ATOM 735 N N . PHE A 1 91 ? -4.855 -2.845 1.058 1.00 98.25 91 PHE A N 1
ATOM 736 C CA . PHE A 1 91 ? -4.269 -3.966 1.793 1.00 98.25 91 PHE A CA 1
ATOM 737 C C . PHE A 1 91 ? -4.869 -5.316 1.399 1.00 98.25 91 PHE A C 1
ATOM 739 O O . PHE A 1 91 ? -4.128 -6.291 1.305 1.00 98.25 91 PHE A O 1
ATOM 746 N N . GLU A 1 92 ? -6.171 -5.382 1.130 1.00 96.31 92 GLU A N 1
ATOM 747 C CA . GLU A 1 92 ? -6.844 -6.591 0.649 1.00 96.31 92 GLU A CA 1
ATOM 748 C C . GLU A 1 92 ? -6.345 -6.987 -0.743 1.00 96.31 92 GLU A C 1
ATOM 750 O O . GLU A 1 92 ? -6.046 -8.160 -0.978 1.00 96.31 92 GLU A O 1
ATOM 755 N N . ILE A 1 93 ? -6.156 -6.013 -1.642 1.00 97.69 93 ILE A N 1
ATOM 756 C CA . ILE A 1 93 ? -5.539 -6.268 -2.948 1.00 97.69 93 ILE A CA 1
ATOM 757 C C . ILE A 1 93 ? -4.112 -6.792 -2.759 1.00 97.6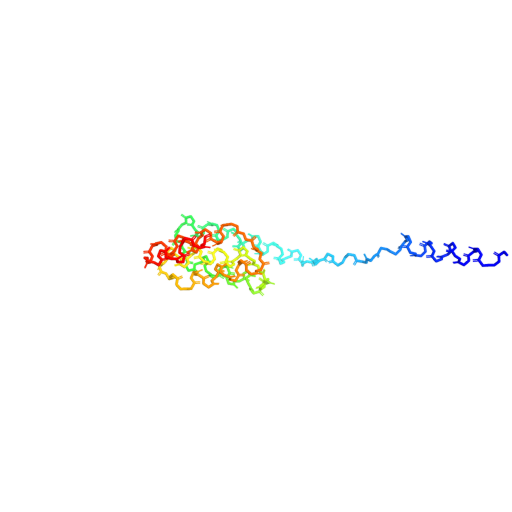9 93 ILE A C 1
ATOM 759 O O . ILE A 1 93 ? -3.780 -7.841 -3.312 1.00 97.69 93 ILE A O 1
ATOM 763 N N . ALA A 1 94 ? -3.286 -6.127 -1.941 1.00 97.94 94 ALA A N 1
ATOM 764 C CA . ALA A 1 94 ? -1.920 -6.572 -1.662 1.00 97.94 94 ALA A CA 1
ATOM 765 C C . ALA A 1 94 ? -1.886 -8.012 -1.124 1.00 97.94 94 ALA A C 1
ATOM 767 O O . ALA A 1 94 ? -1.140 -8.836 -1.645 1.00 97.94 94 ALA A O 1
ATOM 768 N N . GLN A 1 95 ? -2.751 -8.325 -0.157 1.00 96.31 95 GLN A N 1
ATOM 769 C CA . GLN A 1 95 ? -2.904 -9.652 0.438 1.00 96.31 95 GLN A CA 1
ATOM 770 C C . GLN A 1 95 ? -3.359 -10.710 -0.579 1.00 96.31 95 GLN A C 1
ATOM 772 O O . GLN A 1 95 ? -2.950 -11.866 -0.479 1.00 96.31 95 GLN A O 1
ATOM 777 N N . SER A 1 96 ? -4.206 -10.340 -1.545 1.00 96.62 96 SER A N 1
ATOM 778 C CA . SER A 1 96 ? -4.668 -11.252 -2.600 1.00 96.62 96 SER A CA 1
ATOM 779 C C . SER A 1 96 ? -3.578 -11.580 -3.627 1.00 96.62 96 SER A C 1
ATOM 781 O O . SER A 1 96 ? -3.572 -12.673 -4.192 1.00 96.62 96 SER A O 1
ATOM 783 N N . LEU A 1 97 ? -2.658 -10.638 -3.861 1.00 96.62 97 LEU A N 1
ATOM 784 C CA . LEU A 1 97 ? -1.535 -10.787 -4.785 1.00 96.62 97 LEU A CA 1
ATOM 785 C C . LEU A 1 97 ? -0.387 -11.559 -4.137 1.00 96.62 97 LEU A C 1
ATOM 787 O O . LEU A 1 97 ? 0.140 -12.498 -4.729 1.00 96.62 97 LEU A O 1
ATOM 791 N N . GLU A 1 98 ? -0.023 -11.165 -2.920 1.00 96.25 98 GLU A N 1
ATOM 792 C CA . GLU A 1 98 ? 1.028 -11.785 -2.131 1.00 96.25 98 GLU A CA 1
ATOM 793 C C . GLU A 1 98 ? 0.633 -11.755 -0.648 1.00 96.25 98 GLU A C 1
ATOM 795 O O . GLU A 1 98 ? 0.724 -10.713 0.012 1.00 96.25 98 GLU A O 1
ATOM 800 N N . PRO A 1 99 ? 0.177 -12.893 -0.102 1.00 94.50 99 PRO A N 1
ATOM 801 C CA . PRO A 1 99 ? -0.202 -12.982 1.296 1.00 94.50 99 PRO A CA 1
ATOM 802 C C . PRO A 1 99 ? 0.937 -12.566 2.231 1.00 94.50 99 PRO A C 1
ATOM 804 O O . PRO A 1 99 ? 2.009 -13.170 2.216 1.00 94.50 99 PRO A O 1
ATOM 807 N N . SER A 1 100 ? 0.704 -11.571 3.094 1.00 91.50 100 SER A N 1
ATOM 808 C CA . SER A 1 100 ? 1.710 -11.117 4.056 1.00 91.50 100 SER A CA 1
ATOM 809 C C . SER A 1 100 ? 1.102 -10.792 5.418 1.00 91.50 100 SER A C 1
ATOM 811 O O . SER A 1 100 ? 0.055 -10.157 5.534 1.00 91.50 100 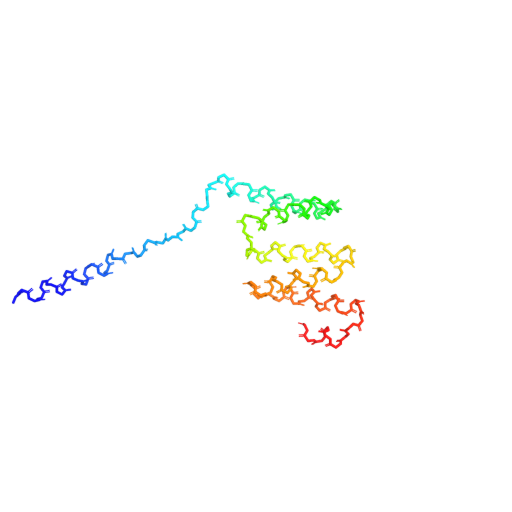SER A O 1
ATOM 813 N N . ALA A 1 101 ? 1.814 -11.161 6.486 1.00 91.81 101 ALA A N 1
ATOM 814 C CA . ALA A 1 101 ? 1.409 -10.795 7.842 1.00 91.81 101 ALA A CA 1
ATOM 815 C C . ALA A 1 101 ? 1.344 -9.268 8.036 1.00 91.81 101 ALA A C 1
ATOM 817 O O . ALA A 1 101 ? 0.568 -8.784 8.853 1.00 91.81 101 ALA A O 1
ATOM 818 N N . SER A 1 102 ? 2.131 -8.495 7.273 1.00 90.75 102 SER A N 1
ATOM 819 C CA . SER A 1 102 ? 2.137 -7.034 7.377 1.00 90.75 102 SER A CA 1
ATOM 820 C C . SER A 1 102 ? 0.835 -6.411 6.880 1.00 90.75 102 SER A C 1
ATOM 822 O O . SER A 1 102 ? 0.321 -5.513 7.544 1.00 90.75 102 SER A O 1
ATOM 824 N N . SER A 1 103 ? 0.308 -6.854 5.736 1.00 91.12 103 SER A N 1
ATOM 825 C CA . SER A 1 103 ? -0.938 -6.310 5.183 1.00 91.12 103 SER A CA 1
ATOM 826 C C . SER A 1 103 ? -2.124 -6.646 6.084 1.00 91.12 103 SER A C 1
ATOM 828 O O . SER A 1 103 ? -2.914 -5.760 6.404 1.00 91.12 103 SER A O 1
ATOM 830 N N . LEU A 1 104 ? -2.184 -7.885 6.581 1.00 93.94 104 LEU A N 1
ATOM 831 C CA . LEU A 1 104 ? -3.218 -8.315 7.519 1.00 93.94 104 LEU A CA 1
ATOM 832 C C . LEU A 1 104 ? -3.154 -7.541 8.848 1.00 93.94 104 LEU A C 1
ATOM 834 O O . LEU A 1 104 ? -4.163 -7.004 9.300 1.00 93.94 104 LEU A O 1
ATOM 838 N N . HIS A 1 105 ? -1.954 -7.374 9.413 1.00 95.56 105 HIS A N 1
ATOM 839 C CA . HIS A 1 105 ? -1.747 -6.572 10.620 1.00 95.56 105 HIS A CA 1
ATOM 840 C C . HIS A 1 105 ? -2.221 -5.120 10.450 1.00 95.56 105 HIS A C 1
ATOM 842 O O . HIS A 1 105 ? -2.865 -4.570 11.344 1.00 95.56 105 HIS A O 1
ATOM 848 N N . ASN A 1 106 ? -1.944 -4.496 9.299 1.00 96.50 106 ASN A N 1
ATOM 849 C CA . ASN A 1 106 ? -2.381 -3.125 9.029 1.00 96.50 106 ASN A CA 1
ATOM 850 C C . ASN A 1 106 ? -3.912 -3.006 8.954 1.00 96.50 106 ASN A C 1
ATOM 852 O O . ASN A 1 106 ? -4.472 -2.034 9.458 1.00 96.50 106 ASN A O 1
ATOM 856 N N . VAL A 1 107 ? -4.594 -3.993 8.364 1.00 96.31 107 VAL A N 1
ATOM 857 C CA . VAL A 1 107 ? -6.064 -4.055 8.343 1.00 96.31 107 VAL A CA 1
ATOM 858 C C . VAL A 1 107 ? -6.620 -4.211 9.760 1.00 96.31 107 VAL A C 1
ATOM 860 O O . VAL A 1 107 ? -7.530 -3.474 10.143 1.00 96.31 107 VAL A O 1
ATOM 863 N N . GLY A 1 108 ? -6.036 -5.102 10.566 1.00 96.56 108 GLY A N 1
ATOM 864 C CA . GLY A 1 108 ? -6.407 -5.276 11.972 1.00 96.56 108 GLY A CA 1
ATOM 865 C C . GLY A 1 108 ? -6.258 -3.990 12.785 1.00 96.56 108 GLY A C 1
ATOM 866 O O . GLY A 1 108 ? -7.166 -3.629 13.533 1.00 96.56 108 GLY A O 1
ATOM 867 N N . LEU A 1 109 ? -5.166 -3.245 12.579 1.00 97.06 109 LEU A N 1
ATOM 868 C CA . LEU A 1 109 ? -4.939 -1.955 13.235 1.00 97.06 109 LEU A CA 1
ATOM 869 C C . LEU A 1 109 ? -5.999 -0.916 12.85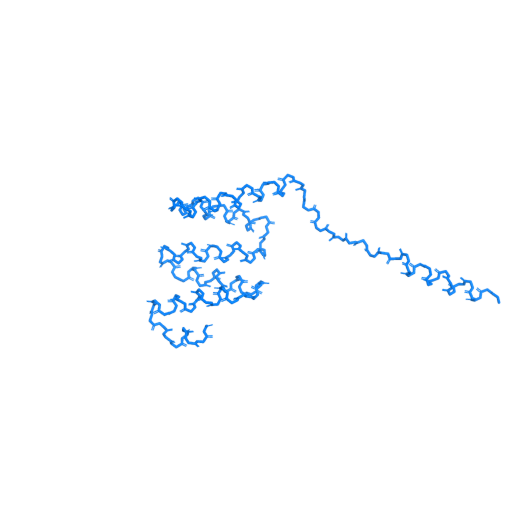3 1.00 97.06 109 LEU A C 1
ATOM 871 O O . LEU A 1 109 ? -6.486 -0.195 13.723 1.00 97.06 109 LEU A O 1
ATOM 875 N N . ILE A 1 110 ? -6.386 -0.857 11.576 1.00 97.69 110 ILE A N 1
ATOM 876 C CA . ILE A 1 110 ? -7.461 0.037 11.133 1.00 97.69 110 ILE A CA 1
ATOM 877 C C . ILE A 1 110 ? -8.780 -0.351 11.800 1.00 97.69 110 ILE A C 1
ATOM 879 O O . ILE A 1 110 ? -9.451 0.519 12.348 1.00 97.69 110 ILE A O 1
ATOM 883 N N . TYR A 1 111 ? -9.142 -1.637 11.805 1.00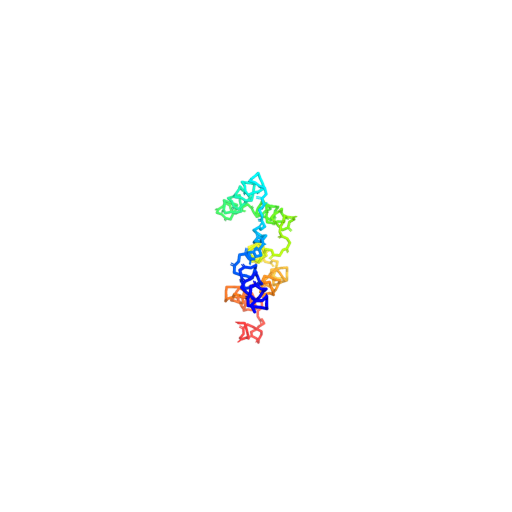 97.69 111 TYR A N 1
ATOM 884 C CA . TYR A 1 111 ? -10.373 -2.087 12.455 1.00 97.69 111 TYR A CA 1
ATOM 885 C C . TYR A 1 111 ? -10.391 -1.768 13.948 1.00 97.69 111 TYR A C 1
ATOM 887 O O . TYR A 1 111 ? -11.422 -1.335 14.467 1.00 97.69 111 TYR A O 1
ATOM 895 N N . PHE A 1 112 ? -9.251 -1.912 14.624 1.00 97.12 112 PHE A N 1
ATOM 896 C CA . PHE A 1 112 ? -9.095 -1.503 16.013 1.00 97.12 112 PHE A CA 1
ATOM 897 C C . PHE A 1 112 ? -9.323 0.006 16.194 1.00 97.12 112 PHE A C 1
ATOM 899 O O . PHE A 1 112 ? -10.081 0.407 17.078 1.00 97.12 112 PHE A O 1
ATOM 906 N N . GLU A 1 113 ? -8.720 0.843 15.342 1.00 95.62 113 GLU A N 1
ATOM 907 C CA . GLU A 1 113 ? -8.867 2.305 15.387 1.00 95.62 113 GLU A CA 1
ATOM 908 C C . GLU A 1 113 ? -10.306 2.758 15.093 1.00 95.62 113 GLU A C 1
ATOM 910 O O . GLU A 1 113 ? -10.798 3.702 15.713 1.00 95.62 113 GLU A O 1
ATOM 915 N N . THR A 1 114 ? -11.017 2.067 14.197 1.00 96.25 114 THR A N 1
ATOM 916 C CA . THR A 1 114 ? -12.416 2.373 13.859 1.00 96.25 114 THR A CA 1
ATOM 917 C C . THR A 1 114 ? -13.440 1.719 14.793 1.00 96.25 114 THR A C 1
ATOM 919 O O . THR A 1 114 ? -14.639 1.918 14.607 1.00 96.25 114 THR A O 1
ATOM 922 N N . GLY A 1 115 ? -13.000 0.940 15.786 1.00 96.31 115 GLY A N 1
ATOM 923 C CA . GLY A 1 115 ? -13.867 0.279 16.768 1.00 96.31 115 GLY A CA 1
ATOM 924 C C . GLY A 1 115 ? -14.562 -0.999 16.282 1.00 96.31 115 GLY A C 1
ATOM 925 O O . GLY A 1 115 ? -15.441 -1.516 16.970 1.00 96.31 115 GLY A O 1
ATOM 926 N N . ASP A 1 116 ? -14.172 -1.546 15.127 1.00 96.19 116 ASP A N 1
ATOM 927 C CA . ASP A 1 116 ? -14.667 -2.834 14.619 1.00 96.19 116 ASP A CA 1
ATOM 928 C C . ASP A 1 116 ? -13.840 -3.983 15.222 1.00 96.19 116 ASP A C 1
ATOM 930 O O . ASP A 1 116 ? -13.087 -4.694 14.552 1.00 96.19 116 ASP A O 1
ATOM 934 N N . TYR A 1 117 ? -13.937 -4.139 16.545 1.00 94.94 117 TYR A N 1
ATOM 935 C CA . TYR A 1 117 ? -13.102 -5.079 17.301 1.00 94.94 117 TYR A CA 1
ATOM 936 C C . TYR A 1 117 ? -13.309 -6.540 16.889 1.00 94.94 117 TYR A C 1
ATOM 938 O O . TYR A 1 117 ? -12.382 -7.341 16.985 1.00 94.94 117 TYR A O 1
ATOM 946 N N . ALA A 1 118 ? -14.506 -6.885 16.404 1.00 96.44 118 ALA A N 1
ATOM 947 C CA . ALA A 1 118 ? -14.800 -8.225 15.913 1.00 96.44 118 ALA A CA 1
ATOM 948 C C . ALA A 1 118 ? -13.932 -8.568 14.698 1.00 96.44 118 ALA A C 1
ATOM 950 O O . ALA A 1 118 ? -13.312 -9.628 14.677 1.00 96.44 1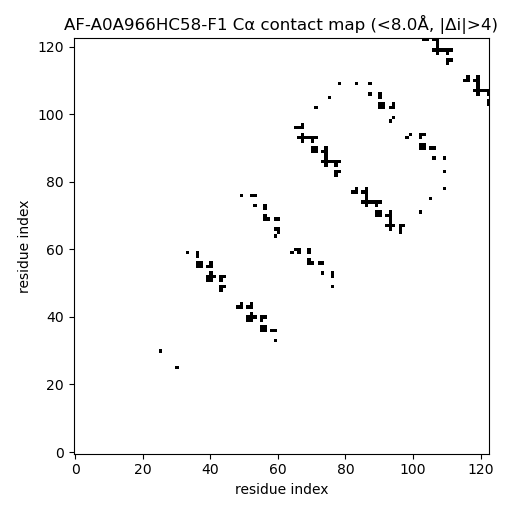18 ALA A O 1
ATOM 951 N N . LYS A 1 119 ? -13.827 -7.663 13.716 1.00 94.00 119 LYS A N 1
ATOM 952 C CA . LYS A 1 119 ? -12.934 -7.866 12.568 1.00 94.00 119 LYS A CA 1
ATOM 953 C C . LYS A 1 119 ? -11.468 -7.710 12.937 1.00 94.00 119 LYS A C 1
ATOM 955 O O . LYS A 1 119 ? -10.645 -8.458 12.424 1.00 94.00 119 LYS A O 1
ATOM 960 N N . SER A 1 120 ? -11.144 -6.799 13.854 1.00 94.94 120 SER A N 1
ATOM 961 C CA . SER A 1 120 ? -9.774 -6.639 14.352 1.00 94.94 120 SER A CA 1
ATOM 962 C C . SER A 1 120 ? -9.219 -7.922 14.971 1.00 94.94 120 SER A C 1
ATOM 964 O O . SER A 1 120 ? -8.034 -8.168 14.822 1.00 94.94 120 SER A O 1
ATOM 966 N N . ALA A 1 121 ? -10.039 -8.727 15.651 1.00 92.69 121 ALA A N 1
ATOM 967 C CA . ALA A 1 121 ? -9.604 -9.994 16.241 1.00 92.69 121 ALA A CA 1
ATOM 968 C C . ALA A 1 121 ? -9.434 -11.132 15.215 1.00 92.69 121 ALA A C 1
ATOM 970 O O . ALA A 1 121 ? -8.868 -12.172 15.547 1.00 92.69 121 ALA A O 1
ATOM 971 N N . LEU A 1 122 ? -9.968 -10.962 14.000 1.00 90.31 122 LEU A N 1
ATOM 972 C CA . LEU A 1 122 ? -9.886 -11.934 12.905 1.00 90.31 122 LEU A CA 1
ATOM 973 C C . LEU A 1 122 ? -8.738 -11.643 11.930 1.00 90.31 122 LEU A C 1
ATOM 975 O O . LEU A 1 122 ? -8.406 -12.513 11.125 1.00 90.31 122 LEU A O 1
ATOM 979 N N . ALA A 1 123 ? -8.188 -10.430 11.983 1.00 84.25 123 ALA A N 1
ATOM 980 C CA . ALA A 1 123 ? -7.016 -10.001 11.232 1.00 84.25 123 ALA A CA 1
ATOM 981 C C . ALA A 1 123 ? -5.749 -10.265 12.057 1.00 84.25 123 ALA A C 1
ATOM 983 O O . ALA A 1 123 ? -4.823 -10.912 11.526 1.00 84.25 123 ALA A O 1
#

Sequence (123 aa):
MLGILFVIGVVFLIMFYQPAQTEDNIPQKISDRLDQLWSIVQESFSTNKYLRAEKALLTILRIDERNSTAYNRLGILYAKQKAFKDAIECFEIAQSLEPSASSLHNVGLIYFETGDYAKSALA

pLDDT: mean 89.44, std 12.78, range [46.31, 98.56]